Protein AF-A0A256Z7M7-F1 (afdb_monomer_lite)

Secondary structure (DSSP, 8-state):
---------HHHHHHHHHHHHHHHHHHHHHHHHHHH-TTT--HHHHHHHHHHHHHHHHHHHHHHHHHHHHHHHHHHHHHHTTT-

Foldseek 3Di:
DDDPDPPPPVVVVVVVLVVQLVVQLVVVLVVCCVPVNPVPRDSVVSSVCSNVCVVVCVVVVVVVVVVVVVVVVVVVVVVVVVVD

Sequence (84 aa):
MGGMVLAIDLNALIISIIVNIIILSPVLWLSGRAFVGKEKAKFTDAVATIAVGTVVGSVFSVVLFIVIIAALGLLGLSIISLIW

Radius of gyration: 20.19 Å; chains: 1; bounding box: 45×37×58 Å

pLDDT: mean 87.42, std 10.68, range [42.78, 96.12]

Structure (mmCIF, N/CA/C/O backbone):
data_AF-A0A256Z7M7-F1
#
_entry.id   AF-A0A256Z7M7-F1
#
loop_
_atom_site.group_PDB
_atom_site.id
_atom_site.type_symbol
_atom_site.label_atom_id
_atom_site.label_alt_id
_atom_site.label_comp_id
_atom_site.label_asym_id
_atom_site.label_entity_id
_atom_site.label_seq_id
_atom_site.pdbx_PDB_ins_code
_atom_site.Cartn_x
_atom_site.Cartn_y
_atom_site.Cartn_z
_atom_site.occupancy
_atom_site.B_iso_or_equiv
_atom_site.auth_seq_id
_atom_site.auth_comp_id
_atom_site.auth_asym_id
_atom_site.auth_atom_id
_atom_site.pdbx_PDB_model_num
ATOM 1 N N . MET A 1 1 ? 3.016 14.046 -38.301 1.00 42.78 1 MET A N 1
ATOM 2 C CA . MET A 1 1 ? 3.392 13.241 -37.118 1.00 42.78 1 MET A CA 1
ATOM 3 C C . MET A 1 1 ? 2.818 13.929 -35.893 1.00 42.78 1 MET A C 1
ATOM 5 O O . MET A 1 1 ? 3.351 14.950 -35.484 1.00 42.78 1 MET A O 1
ATOM 9 N N . GLY A 1 2 ? 1.677 13.454 -35.386 1.00 46.50 2 GLY A N 1
ATOM 10 C CA . GLY A 1 2 ? 1.120 13.946 -34.126 1.00 46.50 2 GLY A CA 1
ATOM 11 C C . GLY A 1 2 ? 1.911 13.330 -32.982 1.00 46.50 2 GLY A C 1
ATOM 12 O O . GLY A 1 2 ? 1.893 12.113 -32.820 1.00 46.50 2 GLY A O 1
ATOM 13 N N . GLY A 1 3 ? 2.667 14.148 -32.252 1.00 52.88 3 GLY A N 1
ATOM 14 C CA . GLY A 1 3 ? 3.345 13.695 -31.045 1.00 52.88 3 GLY A CA 1
ATOM 15 C C . GLY A 1 3 ? 2.308 13.253 -30.018 1.00 52.88 3 GLY A C 1
ATOM 16 O O . GLY A 1 3 ? 1.359 13.987 -29.748 1.00 52.88 3 GLY A O 1
ATOM 17 N N . MET A 1 4 ? 2.480 12.058 -29.454 1.00 57.19 4 MET A N 1
ATOM 18 C CA . MET A 1 4 ? 1.768 11.658 -28.245 1.00 57.19 4 MET A CA 1
ATOM 19 C C . MET A 1 4 ? 2.187 12.601 -27.118 1.00 57.19 4 MET A C 1
ATOM 21 O O . MET A 1 4 ? 3.224 12.416 -26.483 1.00 57.19 4 MET A O 1
ATOM 25 N N . VAL A 1 5 ? 1.384 13.630 -26.875 1.00 63.56 5 VAL A N 1
ATOM 26 C CA . VAL A 1 5 ? 1.414 14.340 -25.603 1.00 63.56 5 VAL A CA 1
ATOM 27 C C . VAL A 1 5 ? 0.837 13.365 -24.585 1.00 63.56 5 VAL A C 1
ATOM 29 O O . VAL A 1 5 ? -0.344 13.029 -24.653 1.00 63.56 5 VAL A O 1
ATOM 32 N N . LEU A 1 6 ? 1.663 12.880 -23.658 1.00 66.31 6 LEU A N 1
ATOM 33 C CA . LEU A 1 6 ? 1.175 12.230 -22.444 1.00 66.31 6 LEU A CA 1
ATOM 34 C C . LEU A 1 6 ? 0.521 13.314 -21.583 1.00 66.31 6 LEU A C 1
ATOM 36 O O . LEU A 1 6 ? 1.128 13.845 -20.655 1.00 66.31 6 LEU A O 1
ATOM 40 N N . ALA A 1 7 ? -0.696 13.711 -21.949 1.00 67.06 7 ALA A N 1
ATOM 41 C CA . ALA A 1 7 ? -1.503 14.578 -21.118 1.00 67.06 7 ALA A CA 1
ATOM 42 C C . ALA A 1 7 ? -1.816 13.786 -19.847 1.00 67.06 7 ALA A C 1
ATOM 44 O O . ALA A 1 7 ? -2.541 12.793 -19.888 1.00 67.06 7 ALA A O 1
ATOM 45 N N . ILE A 1 8 ? -1.212 14.186 -18.728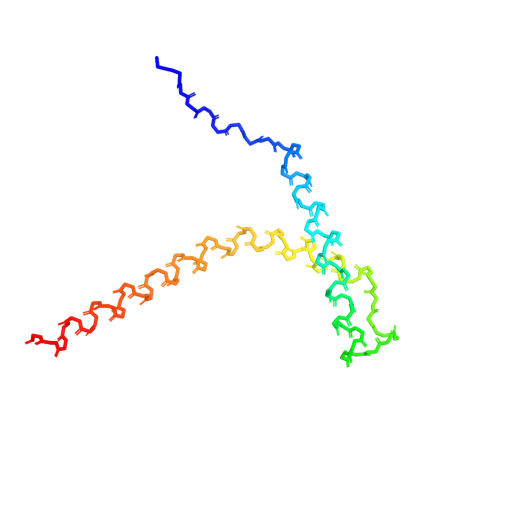 1.00 70.0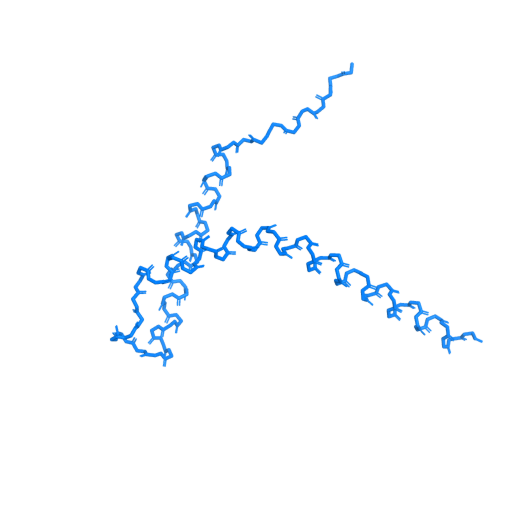6 8 ILE A N 1
ATOM 46 C CA . ILE A 1 8 ? -1.611 13.679 -17.420 1.00 70.06 8 ILE A CA 1
ATOM 47 C C . ILE A 1 8 ? -3.045 14.149 -17.223 1.00 70.06 8 ILE A C 1
ATOM 49 O O . ILE A 1 8 ? -3.295 15.337 -17.035 1.00 70.06 8 ILE A O 1
ATOM 53 N N . ASP A 1 9 ? -3.989 13.220 -17.312 1.00 84.12 9 ASP A N 1
ATOM 54 C CA . ASP A 1 9 ? -5.375 13.497 -16.984 1.00 84.12 9 ASP A CA 1
ATOM 55 C C . ASP A 1 9 ? -5.479 13.595 -15.454 1.00 84.12 9 ASP A C 1
ATOM 57 O O . ASP A 1 9 ? -5.504 12.591 -14.734 1.00 84.12 9 ASP A O 1
ATOM 61 N N . LEU A 1 10 ? -5.469 14.832 -14.945 1.00 83.56 10 LEU A N 1
ATOM 62 C CA . LEU A 1 10 ? -5.561 15.103 -13.510 1.00 83.56 10 LEU A CA 1
ATOM 63 C C . LEU A 1 10 ? -6.858 14.541 -12.914 1.00 83.56 10 LEU A C 1
ATOM 65 O O . LEU A 1 10 ? -6.869 14.158 -11.745 1.00 83.56 10 LEU A O 1
ATOM 69 N N . ASN A 1 11 ? -7.933 14.456 -13.703 1.00 88.12 11 ASN A N 1
ATOM 70 C CA . ASN A 1 11 ? -9.193 13.878 -13.258 1.00 88.12 11 ASN A CA 1
ATOM 71 C C . ASN A 1 11 ? -9.045 12.361 -13.062 1.00 88.12 11 ASN A C 1
ATOM 73 O O . ASN A 1 11 ? -9.385 11.844 -11.997 1.00 88.12 11 ASN A O 1
ATOM 77 N N . ALA A 1 12 ? -8.441 11.654 -14.020 1.00 86.12 12 ALA A N 1
ATOM 78 C CA . ALA A 1 12 ? -8.145 10.226 -13.891 1.00 86.12 12 ALA A CA 1
ATOM 79 C C . ALA A 1 12 ? -7.199 9.921 -12.711 1.00 86.12 12 ALA A C 1
ATOM 81 O O . ALA A 1 12 ? -7.409 8.945 -11.984 1.00 86.12 12 ALA A O 1
ATOM 82 N N . LEU A 1 13 ? -6.191 10.770 -12.476 1.00 84.31 13 LEU A N 1
ATOM 83 C CA . LEU A 1 13 ? -5.276 10.637 -11.337 1.00 84.31 13 LEU A CA 1
ATOM 84 C C . LEU A 1 13 ? -6.009 10.787 -9.996 1.00 84.31 13 LEU A C 1
ATOM 86 O O . LEU A 1 13 ? -5.845 9.950 -9.108 1.00 84.31 13 LEU A O 1
ATOM 90 N N . ILE A 1 14 ? -6.835 11.825 -9.852 1.00 86.69 14 ILE A N 1
ATOM 91 C CA . ILE A 1 14 ? -7.610 12.071 -8.628 1.00 86.69 14 ILE A CA 1
ATOM 92 C C . ILE A 1 14 ? -8.585 10.918 -8.366 1.00 86.69 14 ILE A C 1
ATOM 94 O O . ILE A 1 14 ? -8.654 10.428 -7.238 1.00 86.69 14 ILE A O 1
ATOM 98 N N . ILE A 1 15 ? -9.285 10.434 -9.398 1.00 90.69 15 ILE A N 1
ATOM 99 C CA . ILE A 1 15 ? -10.180 9.273 -9.287 1.00 90.69 15 ILE A CA 1
ATOM 100 C C . ILE A 1 15 ? -9.407 8.049 -8.783 1.00 90.69 15 ILE A C 1
ATOM 102 O O . ILE A 1 15 ? -9.847 7.395 -7.839 1.00 90.69 15 ILE A O 1
ATOM 106 N N . SER A 1 16 ? -8.236 7.766 -9.356 1.00 86.62 16 SER A N 1
ATOM 107 C CA . SER A 1 16 ? -7.396 6.634 -8.946 1.00 86.62 16 SER A CA 1
ATOM 108 C C . SER A 1 16 ? -6.960 6.721 -7.477 1.00 86.62 16 SER A C 1
ATOM 110 O O . SER A 1 16 ? -7.028 5.727 -6.747 1.00 86.62 16 SER A O 1
ATOM 112 N N . ILE A 1 17 ? -6.564 7.909 -7.008 1.00 86.69 17 ILE A N 1
ATOM 113 C CA . ILE A 1 17 ? -6.181 8.130 -5.605 1.00 86.69 17 ILE A CA 1
ATOM 114 C C . ILE A 1 17 ? -7.382 7.899 -4.679 1.00 86.69 17 ILE A C 1
ATOM 116 O O . ILE A 1 17 ? -7.264 7.175 -3.689 1.00 86.69 17 ILE A O 1
ATOM 120 N N . ILE A 1 18 ? -8.548 8.464 -5.007 1.00 90.94 18 ILE A N 1
ATOM 121 C CA . ILE A 1 18 ? -9.765 8.314 -4.197 1.00 90.94 18 ILE A CA 1
ATOM 122 C C . ILE A 1 18 ? -10.197 6.846 -4.127 1.00 90.94 18 ILE A C 1
ATOM 124 O O . ILE A 1 18 ? -10.484 6.346 -3.039 1.00 90.94 18 ILE A O 1
ATOM 128 N N . VAL A 1 19 ? -10.205 6.136 -5.258 1.00 92.44 19 VAL A N 1
ATOM 129 C CA . VAL A 1 19 ? -10.566 4.711 -5.310 1.00 92.44 19 VAL A CA 1
ATOM 130 C C . VAL A 1 19 ? -9.612 3.874 -4.454 1.00 92.44 19 VAL A C 1
ATOM 132 O O . VAL A 1 19 ? -10.074 3.042 -3.673 1.00 92.44 19 VAL A O 1
ATOM 135 N N . ASN A 1 20 ? -8.301 4.129 -4.523 1.00 90.12 20 ASN A N 1
ATOM 136 C CA . ASN A 1 20 ? -7.324 3.442 -3.674 1.00 90.12 20 ASN A CA 1
ATOM 137 C C . ASN A 1 20 ? -7.569 3.691 -2.184 1.00 90.12 20 ASN A C 1
ATOM 139 O O . ASN A 1 20 ? -7.535 2.746 -1.399 1.00 90.12 20 ASN A O 1
ATOM 143 N N . ILE A 1 21 ? -7.868 4.930 -1.785 1.00 91.56 21 ILE A N 1
ATOM 144 C CA . ILE A 1 21 ? -8.209 5.251 -0.393 1.00 91.56 21 ILE A CA 1
ATOM 145 C C . ILE A 1 21 ? -9.467 4.484 0.033 1.00 91.56 21 ILE A C 1
ATOM 147 O O . ILE A 1 21 ? -9.450 3.787 1.044 1.00 91.56 21 ILE A O 1
ATOM 151 N N . ILE A 1 22 ? -10.542 4.531 -0.756 1.00 94.00 22 ILE A N 1
ATOM 152 C CA . ILE A 1 22 ? -11.809 3.866 -0.413 1.00 94.00 22 ILE A CA 1
ATOM 153 C C . ILE A 1 22 ? -11.637 2.348 -0.272 1.00 94.00 22 ILE A C 1
ATOM 155 O O . ILE A 1 22 ? -12.241 1.757 0.620 1.00 94.00 22 ILE A O 1
ATOM 159 N N . ILE A 1 23 ? -10.821 1.715 -1.119 1.00 93.81 23 ILE A N 1
ATOM 160 C CA . ILE A 1 23 ? -10.618 0.260 -1.089 1.00 93.81 23 ILE A CA 1
ATOM 161 C C . ILE A 1 23 ? -9.638 -0.145 0.017 1.00 93.81 23 ILE A C 1
ATOM 163 O O . ILE A 1 23 ? -9.914 -1.076 0.774 1.00 93.81 23 ILE A O 1
ATOM 167 N N . LEU A 1 24 ? -8.496 0.533 0.136 1.00 93.94 24 LEU A N 1
ATOM 168 C CA . LEU A 1 24 ? -7.423 0.111 1.039 1.00 93.94 24 LEU A CA 1
ATOM 169 C C . LEU A 1 24 ? -7.655 0.556 2.483 1.00 93.94 24 LEU A C 1
ATOM 171 O O . LEU A 1 24 ? -7.262 -0.160 3.404 1.00 93.94 24 LEU A O 1
ATOM 175 N N . SER A 1 25 ? -8.302 1.701 2.722 1.00 94.62 25 SER A N 1
ATOM 176 C CA . SER A 1 25 ? -8.509 2.201 4.087 1.00 94.62 25 SER A CA 1
ATOM 177 C C . SER A 1 25 ? -9.354 1.266 4.962 1.00 94.62 25 SER A C 1
ATOM 179 O O . SER A 1 25 ? -8.946 1.029 6.099 1.00 94.62 25 SER A O 1
ATOM 181 N N . PRO A 1 26 ? -10.470 0.668 4.495 1.00 94.31 26 PRO A N 1
ATOM 182 C CA . PRO A 1 26 ? -11.208 -0.329 5.269 1.00 94.31 26 PRO A CA 1
ATOM 183 C C . PRO A 1 26 ? -10.384 -1.586 5.546 1.00 94.31 26 PRO A C 1
ATOM 185 O O . PRO A 1 26 ? -10.426 -2.099 6.661 1.00 94.31 26 PRO A O 1
ATOM 188 N N . VAL A 1 27 ? -9.604 -2.054 4.567 1.00 95.00 27 VAL A N 1
ATOM 189 C CA . VAL A 1 27 ? -8.730 -3.228 4.721 1.00 95.00 27 VAL A CA 1
ATOM 190 C C . VAL A 1 27 ? -7.681 -2.970 5.803 1.00 95.00 27 VAL A C 1
ATOM 192 O O . VAL A 1 27 ? -7.525 -3.772 6.726 1.00 95.00 27 VAL A O 1
ATOM 195 N N . LEU A 1 28 ? -7.011 -1.817 5.743 1.00 93.81 28 LEU A N 1
ATOM 196 C CA . LEU A 1 28 ? -5.987 -1.441 6.714 1.00 93.81 28 LEU A CA 1
ATOM 197 C C . LEU A 1 28 ? -6.589 -1.189 8.104 1.00 93.81 28 LEU A C 1
ATOM 199 O O . LEU A 1 28 ? -6.019 -1.597 9.114 1.00 93.81 28 LEU A O 1
ATOM 203 N N . TRP A 1 29 ? -7.766 -0.565 8.168 1.00 95.06 29 TRP A N 1
ATOM 204 C CA . TRP A 1 29 ? -8.467 -0.308 9.424 1.00 95.06 29 TRP A CA 1
ATOM 205 C C . TRP A 1 29 ? -8.946 -1.592 10.103 1.00 95.06 29 TRP A C 1
ATOM 207 O O . TRP A 1 29 ? -8.796 -1.733 11.319 1.00 95.06 29 TRP A O 1
ATOM 217 N N . LEU A 1 30 ? -9.502 -2.536 9.338 1.00 94.88 30 LEU A N 1
ATOM 218 C CA . LEU A 1 30 ? -9.902 -3.845 9.853 1.00 94.88 30 LEU A CA 1
ATOM 219 C C . LEU A 1 30 ? -8.690 -4.638 10.339 1.00 94.88 30 LEU A C 1
ATOM 221 O O . LEU A 1 30 ? -8.748 -5.202 11.430 1.00 94.88 30 LEU A O 1
ATOM 225 N N . SER A 1 31 ? -7.586 -4.611 9.587 1.00 93.75 31 SER A N 1
ATOM 226 C CA . SER A 1 31 ? -6.313 -5.199 10.013 1.00 93.75 31 SER A CA 1
ATOM 227 C C . SER A 1 31 ? -5.848 -4.591 11.341 1.00 93.75 31 SER A C 1
ATOM 229 O O . SER A 1 31 ? -5.681 -5.306 12.327 1.00 93.75 31 SER A O 1
ATOM 231 N N . GLY A 1 32 ? -5.772 -3.260 11.436 1.00 91.44 32 GLY A N 1
ATOM 232 C CA . GLY A 1 32 ? -5.405 -2.575 12.676 1.00 91.44 32 GLY A CA 1
ATOM 233 C C . GLY A 1 32 ? -6.327 -2.938 13.844 1.00 91.44 32 GLY A C 1
ATOM 234 O O . GLY A 1 32 ? -5.855 -3.238 14.940 1.00 91.44 32 GLY A O 1
ATOM 235 N N . ARG A 1 33 ? -7.643 -3.001 13.617 1.00 93.31 33 ARG A N 1
ATOM 236 C CA . ARG A 1 33 ? -8.599 -3.429 14.649 1.00 93.31 33 ARG A CA 1
ATOM 237 C C . ARG A 1 33 ? -8.399 -4.869 15.101 1.00 93.31 33 ARG A C 1
ATOM 239 O O . ARG A 1 33 ? -8.652 -5.137 16.274 1.00 93.31 33 ARG A O 1
ATOM 246 N N . ALA A 1 34 ? -7.965 -5.763 14.219 1.00 93.94 34 ALA A N 1
ATOM 247 C CA . ALA A 1 34 ? -7.671 -7.144 14.577 1.00 93.94 34 ALA A CA 1
ATOM 248 C C . ALA A 1 34 ? -6.435 -7.258 15.488 1.00 93.94 34 ALA A C 1
ATOM 250 O O . ALA A 1 34 ? -6.437 -8.087 16.393 1.00 93.94 34 ALA A O 1
ATOM 251 N N . PHE A 1 35 ? -5.418 -6.409 15.300 1.00 93.12 35 PHE A N 1
ATOM 252 C CA . PHE A 1 35 ? -4.171 -6.473 16.077 1.00 93.12 35 PHE A CA 1
ATOM 253 C C . PHE A 1 35 ? -4.186 -5.649 17.370 1.00 93.12 35 PHE A C 1
ATOM 255 O O . PHE A 1 35 ? -3.774 -6.145 18.415 1.00 93.12 35 PHE A O 1
ATOM 262 N N . VAL A 1 36 ? -4.636 -4.391 17.320 1.00 92.50 36 VAL A N 1
ATOM 263 C CA . VAL A 1 36 ? -4.566 -3.457 18.467 1.00 92.50 36 VAL A CA 1
ATOM 264 C C . VAL A 1 36 ? -5.929 -3.149 19.096 1.00 92.50 36 VAL A C 1
ATOM 266 O O . VAL A 1 36 ? -6.008 -2.428 20.090 1.00 92.50 36 VAL A O 1
ATOM 269 N N . GLY A 1 37 ? -7.012 -3.696 18.538 1.00 91.44 37 GLY A N 1
ATOM 270 C CA . GLY A 1 37 ? -8.365 -3.540 19.065 1.00 91.44 37 GLY A CA 1
ATOM 271 C C . GLY A 1 37 ? -9.068 -2.239 18.659 1.00 91.44 37 GLY A C 1
ATOM 272 O O . GLY A 1 37 ? -8.495 -1.308 18.085 1.00 91.44 37 GLY A O 1
ATOM 273 N N . LYS A 1 38 ? -10.372 -2.172 18.962 1.00 85.69 38 LYS A N 1
ATOM 274 C CA . LYS A 1 38 ? -11.260 -1.063 18.562 1.00 85.69 38 LYS A CA 1
ATOM 275 C C . LYS A 1 38 ? -10.912 0.281 19.203 1.00 85.69 38 LYS A C 1
ATOM 277 O O . LYS A 1 38 ? -11.235 1.308 18.614 1.00 85.69 38 LYS A O 1
ATOM 282 N N . GLU A 1 39 ? -10.302 0.260 20.385 1.00 86.69 39 GLU A N 1
ATOM 283 C CA . GLU A 1 39 ? -9.986 1.457 21.176 1.00 86.69 39 GLU A CA 1
ATOM 284 C C . GLU A 1 39 ? -8.810 2.252 20.600 1.00 86.69 39 GLU A C 1
ATOM 286 O O . GLU A 1 39 ? -8.752 3.473 20.743 1.00 86.69 39 GLU A O 1
ATOM 291 N N . LYS A 1 40 ? -7.880 1.564 19.928 1.00 85.94 40 LYS A N 1
ATOM 292 C CA . LYS A 1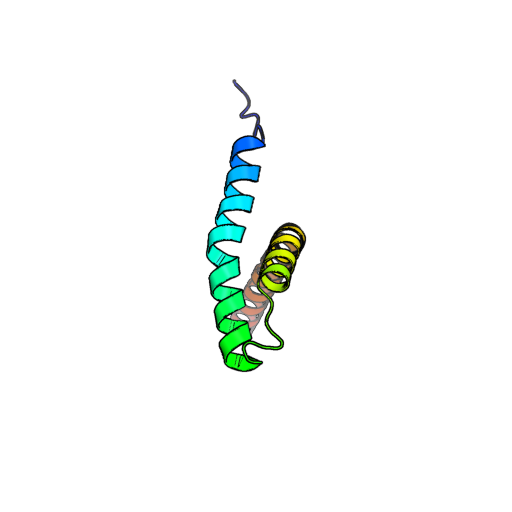 40 ? -6.661 2.159 19.367 1.00 85.94 40 LYS A CA 1
ATOM 293 C C . LYS A 1 40 ? -6.775 2.398 17.859 1.00 85.94 40 LYS A C 1
ATOM 295 O O . LYS A 1 40 ? -6.339 3.440 17.381 1.00 85.94 40 LYS A O 1
ATOM 300 N N . ALA A 1 41 ? -7.400 1.484 17.112 1.00 89.38 41 ALA A N 1
ATOM 301 C CA . ALA A 1 41 ? -7.496 1.581 15.654 1.00 89.38 41 ALA A CA 1
ATOM 302 C C . ALA A 1 41 ? -8.652 2.492 15.191 1.00 89.38 41 ALA A C 1
ATOM 304 O O . ALA A 1 41 ? -9.815 2.072 15.062 1.00 89.38 41 ALA A O 1
ATOM 305 N N . LYS A 1 42 ? -8.316 3.756 14.903 1.00 93.69 42 LYS A N 1
ATOM 306 C CA . LYS A 1 42 ? -9.225 4.765 14.335 1.00 93.69 42 LYS A CA 1
ATOM 307 C C . LYS A 1 42 ? -9.241 4.693 12.805 1.00 93.69 42 LYS A C 1
ATOM 309 O O . LYS A 1 42 ? -8.199 4.553 12.176 1.00 93.69 42 LYS A O 1
ATOM 314 N N . PHE A 1 43 ? -10.419 4.841 12.196 1.00 91.38 43 PHE A N 1
ATOM 315 C CA . PHE A 1 43 ? -10.557 4.811 10.732 1.00 91.38 43 PHE A CA 1
ATOM 316 C C . PHE A 1 43 ? -9.828 5.980 10.060 1.00 91.38 43 PHE A C 1
ATOM 318 O O . PHE A 1 43 ? -9.153 5.796 9.055 1.00 91.38 43 PHE A O 1
ATOM 325 N N . THR A 1 44 ? -9.889 7.168 10.665 1.00 91.81 44 THR A N 1
ATOM 326 C CA . THR A 1 44 ? -9.187 8.364 10.179 1.00 91.81 44 THR A CA 1
ATOM 327 C C . THR A 1 44 ? -7.677 8.154 10.072 1.00 91.81 44 THR A C 1
ATOM 329 O O . THR A 1 44 ? -7.062 8.656 9.138 1.00 91.81 44 THR A O 1
ATOM 332 N N . ASP A 1 45 ? -7.091 7.379 10.987 1.00 92.19 45 ASP A N 1
ATOM 333 C CA . ASP A 1 45 ? -5.656 7.083 10.993 1.00 92.19 45 ASP A CA 1
ATOM 334 C C . ASP A 1 45 ? -5.271 6.149 9.831 1.00 92.19 45 ASP A C 1
ATOM 336 O O . ASP A 1 45 ? -4.280 6.366 9.136 1.00 92.19 45 ASP A O 1
ATOM 340 N N . ALA A 1 46 ? -6.130 5.169 9.523 1.00 92.69 46 ALA A N 1
ATOM 341 C CA . ALA A 1 46 ? -5.972 4.312 8.349 1.00 92.69 46 ALA A CA 1
ATOM 342 C C . ALA A 1 46 ? -6.103 5.102 7.035 1.00 92.69 46 ALA A C 1
ATOM 344 O O . ALA A 1 46 ? -5.308 4.905 6.118 1.00 92.69 46 ALA A O 1
ATOM 345 N N . VAL A 1 47 ? -7.063 6.028 6.945 1.00 93.88 47 VAL A N 1
ATOM 346 C CA . VAL A 1 47 ? -7.222 6.910 5.774 1.00 93.88 47 VAL A CA 1
ATOM 347 C C . VAL A 1 47 ? -5.993 7.801 5.584 1.00 93.88 47 VAL A C 1
ATOM 349 O O . VAL A 1 47 ? -5.454 7.859 4.480 1.00 93.88 47 VAL A O 1
ATOM 352 N N . ALA A 1 48 ? -5.509 8.444 6.651 1.00 92.56 48 ALA A N 1
ATOM 353 C CA . ALA A 1 48 ? -4.309 9.279 6.600 1.00 92.56 48 ALA A CA 1
ATOM 354 C C . ALA A 1 48 ? -3.072 8.471 6.176 1.00 92.56 48 ALA A C 1
ATOM 356 O O . ALA A 1 48 ? -2.318 8.904 5.304 1.00 92.56 48 ALA A O 1
ATOM 357 N N . THR A 1 49 ? -2.910 7.266 6.728 1.00 92.75 49 THR A N 1
ATOM 358 C CA . THR A 1 49 ? -1.815 6.350 6.379 1.00 92.75 49 THR A CA 1
ATOM 359 C C . THR A 1 49 ? -1.853 5.958 4.904 1.00 92.75 49 THR A C 1
ATOM 361 O O . THR A 1 49 ? -0.823 6.019 4.239 1.00 92.75 49 THR A O 1
ATOM 364 N N . ILE A 1 50 ? -3.019 5.600 4.357 1.00 93.50 50 ILE A N 1
ATOM 365 C CA . ILE A 1 50 ? -3.138 5.265 2.930 1.00 93.50 50 ILE A CA 1
ATOM 366 C C . ILE A 1 50 ? -2.886 6.493 2.051 1.00 93.50 50 ILE A C 1
ATOM 368 O O . ILE A 1 50 ? -2.201 6.372 1.038 1.00 93.50 50 ILE A O 1
ATOM 372 N N . ALA A 1 51 ? -3.385 7.672 2.427 1.00 90.19 51 ALA A N 1
ATOM 373 C CA . ALA A 1 51 ? -3.156 8.897 1.665 1.00 90.19 51 ALA A CA 1
ATOM 374 C C . ALA A 1 51 ? -1.656 9.235 1.586 1.00 90.19 51 ALA A C 1
ATOM 376 O O . ALA A 1 51 ? -1.114 9.395 0.491 1.00 90.19 51 ALA A O 1
ATOM 377 N N . VAL A 1 52 ? -0.962 9.257 2.730 1.00 91.19 52 VAL A N 1
ATOM 378 C CA . VAL A 1 52 ? 0.490 9.491 2.784 1.00 91.19 52 VAL A CA 1
ATOM 379 C C . VAL A 1 52 ? 1.243 8.369 2.072 1.00 91.19 52 VAL A C 1
ATOM 381 O O . VAL A 1 52 ? 2.116 8.645 1.255 1.00 91.19 52 VAL A O 1
ATOM 384 N N . GLY A 1 53 ? 0.880 7.111 2.318 1.00 90.12 53 GLY A N 1
ATOM 385 C CA . GLY A 1 53 ? 1.502 5.943 1.700 1.00 90.12 53 GLY A CA 1
ATOM 386 C C . GLY A 1 53 ? 1.346 5.904 0.180 1.00 90.12 53 GLY A C 1
ATOM 387 O O . GLY A 1 53 ? 2.273 5.490 -0.505 1.00 90.12 53 GLY A O 1
ATOM 388 N N . THR A 1 54 ? 0.234 6.396 -0.368 1.00 87.94 54 THR A N 1
ATOM 389 C CA . THR A 1 54 ? 0.024 6.499 -1.823 1.00 87.94 54 THR A CA 1
ATOM 390 C C . THR A 1 54 ? 0.941 7.559 -2.433 1.00 87.94 54 THR A C 1
ATOM 392 O O . THR A 1 54 ? 1.581 7.312 -3.456 1.00 87.94 54 THR A O 1
ATOM 395 N N . VAL A 1 55 ? 1.074 8.718 -1.779 1.00 84.81 55 VAL A N 1
ATOM 396 C CA . VAL A 1 55 ? 1.975 9.791 -2.229 1.00 84.81 55 VAL A CA 1
ATOM 397 C C . VAL A 1 55 ? 3.436 9.352 -2.117 1.00 84.81 55 VAL A C 1
ATOM 399 O O . VAL A 1 55 ? 4.173 9.410 -3.098 1.00 84.81 55 VAL A O 1
ATOM 402 N N . VAL A 1 56 ? 3.856 8.846 -0.958 1.00 87.88 56 VAL A N 1
ATOM 403 C CA . VAL A 1 56 ? 5.229 8.369 -0.729 1.00 87.88 56 VAL A CA 1
ATOM 404 C C . VAL A 1 56 ? 5.543 7.172 -1.624 1.00 87.88 56 VAL A C 1
ATOM 406 O O . VAL A 1 56 ? 6.591 7.137 -2.264 1.00 87.88 56 VAL A O 1
ATOM 409 N N . GLY A 1 57 ? 4.617 6.223 -1.736 1.00 86.44 57 GLY A N 1
ATOM 410 C CA . GLY A 1 57 ? 4.739 5.048 -2.592 1.00 86.44 57 GLY A CA 1
ATOM 411 C C . GLY A 1 57 ? 4.935 5.409 -4.060 1.00 86.44 57 GLY A C 1
ATOM 412 O O . GLY A 1 57 ? 5.747 4.772 -4.721 1.00 86.44 57 GLY A O 1
ATOM 413 N N . SER A 1 58 ? 4.293 6.470 -4.560 1.00 81.38 58 SER A N 1
ATOM 414 C CA . SER A 1 58 ? 4.507 6.927 -5.941 1.00 81.38 58 SER A CA 1
ATOM 415 C C . SER A 1 58 ? 5.962 7.335 -6.218 1.00 81.38 58 SER A C 1
ATOM 417 O O . S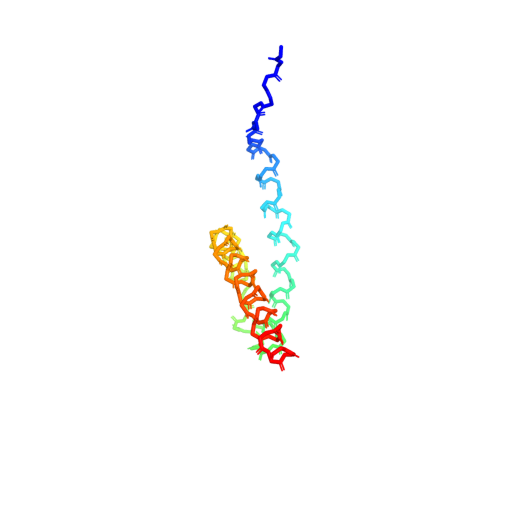ER A 1 58 ? 6.484 7.064 -7.298 1.00 81.38 58 SER A O 1
ATOM 419 N N . VAL A 1 59 ? 6.653 7.892 -5.218 1.00 82.12 59 VAL A N 1
ATOM 420 C CA . VAL A 1 59 ? 8.072 8.270 -5.301 1.00 82.12 59 VAL A CA 1
ATOM 421 C C . VAL A 1 59 ? 8.979 7.056 -5.073 1.00 82.12 59 VAL A C 1
ATOM 423 O O . VAL A 1 59 ? 9.917 6.818 -5.834 1.00 82.12 59 VAL A O 1
ATOM 426 N N . PHE A 1 60 ? 8.686 6.249 -4.051 1.00 85.69 60 PHE A N 1
ATOM 427 C CA . PHE A 1 60 ? 9.495 5.080 -3.688 1.00 85.69 60 PHE A CA 1
ATOM 428 C C . PHE A 1 60 ? 9.385 3.927 -4.689 1.00 85.69 60 PHE A C 1
ATOM 430 O O . PHE A 1 60 ? 10.334 3.155 -4.825 1.00 85.69 60 PHE A O 1
ATOM 437 N N . SER A 1 61 ? 8.273 3.815 -5.420 1.00 83.38 61 SER A N 1
ATOM 438 C CA . SER A 1 61 ? 8.056 2.744 -6.395 1.00 83.38 61 SER A CA 1
ATOM 439 C C . SER A 1 61 ? 9.138 2.735 -7.470 1.00 83.38 61 SER A C 1
ATOM 441 O O . SER A 1 61 ? 9.619 1.665 -7.824 1.00 83.38 61 SER A O 1
ATOM 443 N N . VAL A 1 62 ? 9.557 3.902 -7.969 1.00 82.62 62 VAL A N 1
ATOM 444 C CA . VAL A 1 62 ? 10.591 3.994 -9.013 1.00 82.62 62 VAL A CA 1
ATOM 445 C C . VAL A 1 62 ? 11.936 3.499 -8.483 1.00 82.62 62 VAL A C 1
ATOM 447 O O . VAL A 1 62 ? 12.605 2.695 -9.129 1.00 82.62 62 VAL A O 1
ATOM 450 N N . VAL A 1 63 ? 12.303 3.931 -7.276 1.00 85.06 63 VAL A N 1
ATOM 451 C CA . VAL A 1 63 ? 13.568 3.548 -6.636 1.0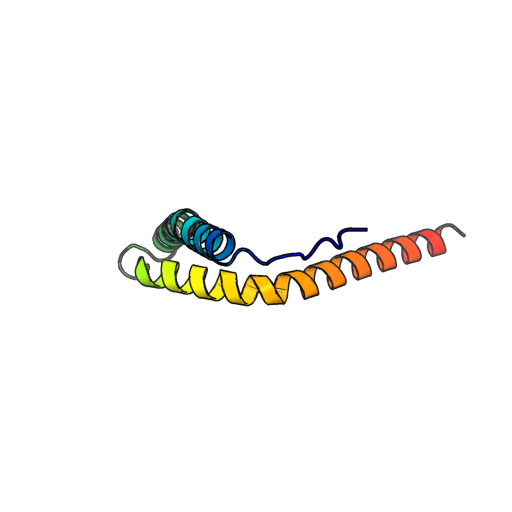0 85.06 63 VAL A CA 1
ATOM 452 C C . VAL A 1 63 ? 13.599 2.047 -6.357 1.00 85.06 63 VAL A C 1
ATOM 454 O O . VAL A 1 63 ? 14.571 1.381 -6.707 1.00 85.06 63 VAL A O 1
ATOM 457 N N . LEU A 1 64 ? 12.523 1.490 -5.792 1.00 85.00 64 LEU A N 1
ATOM 458 C CA . LEU A 1 64 ? 12.434 0.056 -5.512 1.00 85.00 64 LEU A CA 1
ATOM 459 C C . LEU A 1 64 ? 12.495 -0.785 -6.789 1.00 85.00 64 LEU A C 1
ATOM 461 O O . LEU A 1 64 ? 13.180 -1.805 -6.805 1.00 85.00 64 LEU A O 1
ATOM 465 N N . PHE A 1 65 ? 11.843 -0.354 -7.871 1.00 87.81 65 PHE A N 1
ATOM 466 C CA . PHE A 1 65 ? 11.875 -1.090 -9.136 1.00 87.81 65 PHE A CA 1
ATOM 467 C C . PHE A 1 65 ? 13.284 -1.138 -9.736 1.00 87.81 65 PHE A C 1
ATOM 469 O O . PHE A 1 65 ? 13.741 -2.202 -10.155 1.00 87.81 65 PHE A O 1
ATOM 476 N N . ILE A 1 66 ? 14.001 -0.009 -9.720 1.00 90.25 66 ILE A N 1
ATOM 477 C CA . ILE A 1 66 ? 15.391 0.068 -10.190 1.00 90.25 66 ILE A CA 1
ATOM 478 C C . ILE A 1 66 ? 16.285 -0.855 -9.359 1.00 90.25 66 ILE A C 1
ATOM 480 O O . ILE A 1 66 ? 17.061 -1.625 -9.923 1.00 90.25 66 ILE A O 1
ATOM 484 N N . VAL A 1 67 ? 16.156 -0.810 -8.030 1.00 91.38 67 VAL A N 1
ATOM 485 C CA . VAL A 1 67 ? 16.964 -1.637 -7.123 1.00 91.38 67 VAL A CA 1
ATOM 486 C C . VAL A 1 67 ? 16.699 -3.125 -7.346 1.00 91.38 67 VAL A C 1
ATOM 488 O O . VAL A 1 67 ? 17.652 -3.896 -7.430 1.00 91.38 67 VAL A O 1
ATOM 491 N N . ILE A 1 68 ? 15.436 -3.540 -7.492 1.00 94.06 68 ILE A N 1
ATOM 492 C CA . ILE A 1 68 ? 15.082 -4.947 -7.732 1.00 94.06 68 ILE A CA 1
ATOM 493 C C . ILE A 1 68 ? 15.658 -5.430 -9.067 1.00 94.06 68 ILE A C 1
ATOM 495 O O . ILE A 1 68 ? 16.286 -6.487 -9.109 1.00 94.06 68 ILE A O 1
ATOM 499 N N . ILE A 1 69 ? 15.498 -4.660 -10.148 1.00 94.75 69 ILE A N 1
ATOM 500 C CA . ILE A 1 69 ? 16.039 -5.034 -11.464 1.00 94.75 69 ILE A CA 1
ATOM 501 C C . ILE A 1 69 ? 17.567 -5.118 -11.417 1.00 94.75 69 ILE A C 1
ATOM 503 O O . ILE A 1 69 ? 18.140 -6.091 -11.906 1.00 94.75 69 ILE A O 1
ATOM 507 N N . ALA A 1 70 ? 18.229 -4.134 -10.805 1.00 94.44 70 ALA A N 1
ATOM 508 C CA . ALA A 1 70 ? 19.681 -4.129 -10.664 1.00 94.44 70 ALA A CA 1
ATOM 509 C C . ALA A 1 70 ? 20.177 -5.334 -9.849 1.00 94.44 70 ALA A C 1
ATOM 511 O O . ALA A 1 70 ? 21.134 -5.994 -10.255 1.00 94.44 70 ALA A O 1
ATOM 512 N N . ALA A 1 71 ? 19.503 -5.661 -8.743 1.00 96.00 71 ALA A N 1
ATOM 513 C CA . ALA A 1 71 ? 19.831 -6.820 -7.920 1.00 96.00 71 ALA A CA 1
ATOM 514 C C . ALA A 1 71 ? 19.673 -8.133 -8.702 1.00 96.00 71 ALA A C 1
ATOM 516 O O . ALA A 1 71 ? 20.586 -8.955 -8.701 1.00 96.00 71 ALA A O 1
ATOM 517 N N . LEU A 1 72 ? 18.562 -8.317 -9.420 1.00 96.12 72 LEU A N 1
ATOM 518 C CA . LEU A 1 72 ? 18.338 -9.509 -10.246 1.00 96.12 72 LEU A CA 1
ATOM 519 C C . LEU A 1 72 ? 19.360 -9.627 -11.386 1.00 96.12 72 LEU A C 1
ATOM 521 O O . LEU A 1 72 ? 19.868 -10.719 -11.640 1.00 96.12 72 LEU A O 1
ATOM 525 N N . GLY A 1 73 ? 19.700 -8.514 -12.039 1.00 95.50 73 GLY A N 1
ATOM 526 C CA . GLY A 1 73 ? 20.729 -8.477 -13.078 1.00 95.50 73 GLY A CA 1
ATOM 527 C C . GLY A 1 73 ? 22.110 -8.862 -12.545 1.00 95.50 73 GLY A C 1
ATOM 528 O O . GLY A 1 73 ? 22.797 -9.685 -13.152 1.00 95.50 73 GLY A O 1
ATOM 529 N N . LEU A 1 74 ? 22.493 -8.330 -11.380 1.00 95.56 74 LEU A N 1
ATOM 530 C CA . LEU A 1 74 ? 23.754 -8.669 -10.718 1.00 95.56 74 LEU A CA 1
ATOM 531 C C . LEU A 1 74 ? 23.805 -10.146 -10.307 1.00 95.56 74 LEU A C 1
ATOM 533 O O . LEU A 1 74 ? 24.824 -10.803 -10.513 1.00 95.56 74 LEU A O 1
ATOM 537 N N . LEU A 1 75 ? 22.708 -10.680 -9.767 1.00 95.50 75 LEU A N 1
ATOM 538 C CA . LEU A 1 75 ? 22.610 -12.100 -9.427 1.00 95.50 75 LEU A CA 1
ATOM 539 C C . LEU A 1 75 ? 22.764 -12.984 -10.671 1.00 95.50 75 LEU A C 1
ATOM 541 O O . LEU A 1 75 ? 23.532 -13.9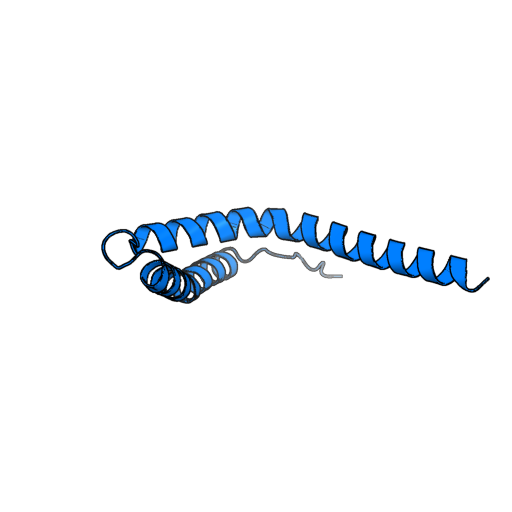41 -10.643 1.00 95.50 75 LEU A O 1
ATOM 545 N N . GLY A 1 76 ? 22.098 -12.642 -11.777 1.00 93.69 76 GLY A N 1
ATOM 546 C CA . GLY A 1 76 ? 22.236 -13.364 -13.044 1.00 93.69 76 GLY A CA 1
ATOM 547 C C . GLY A 1 76 ? 23.672 -13.366 -13.577 1.00 93.69 76 GLY A C 1
ATOM 548 O O . GLY A 1 76 ? 24.187 -14.418 -13.956 1.00 93.69 76 GLY A O 1
ATOM 549 N N . LEU A 1 77 ? 24.346 -12.211 -13.541 1.00 93.75 77 LEU A N 1
ATOM 550 C CA . LEU A 1 77 ? 25.761 -12.084 -13.909 1.00 93.75 77 LEU A CA 1
ATOM 551 C C . LEU A 1 77 ? 26.664 -12.943 -13.017 1.00 93.75 77 LEU A C 1
ATOM 553 O O . LEU A 1 77 ? 27.519 -13.662 -13.531 1.00 93.75 77 LEU A O 1
ATOM 557 N N . SER A 1 78 ? 26.438 -12.915 -11.699 1.00 93.06 78 SER A N 1
ATOM 558 C CA . SER A 1 78 ? 27.196 -13.728 -10.745 1.00 93.06 78 SER A CA 1
ATOM 559 C C . SER A 1 78 ? 27.032 -15.226 -11.002 1.00 93.06 78 SER A C 1
ATOM 561 O O . SER A 1 78 ? 27.988 -15.972 -10.818 1.00 93.06 78 SER A O 1
ATOM 563 N N . ILE A 1 79 ? 25.849 -15.682 -11.418 1.00 94.44 79 ILE A N 1
ATOM 564 C CA . ILE A 1 79 ? 25.614 -17.095 -11.744 1.00 94.44 79 ILE A CA 1
ATOM 565 C C . ILE A 1 79 ? 26.344 -17.472 -13.038 1.00 94.44 79 ILE A C 1
ATOM 567 O O . ILE A 1 79 ? 26.978 -18.523 -13.088 1.00 94.44 79 ILE A O 1
ATOM 571 N N . ILE A 1 80 ? 26.313 -16.613 -14.065 1.00 94.62 80 ILE A N 1
ATOM 572 C CA . ILE A 1 80 ? 27.022 -16.862 -15.331 1.00 94.62 80 ILE A CA 1
ATOM 573 C C . ILE A 1 80 ? 28.533 -17.021 -15.104 1.00 94.62 80 ILE A C 1
ATOM 575 O O . ILE A 1 80 ? 29.143 -17.921 -15.676 1.00 94.62 80 ILE A O 1
ATOM 579 N N . SER A 1 81 ? 29.124 -16.201 -14.229 1.00 89.81 81 SER A N 1
ATOM 580 C CA . SER A 1 81 ? 30.559 -16.246 -13.913 1.00 89.81 81 SER A CA 1
ATOM 581 C C . SER A 1 81 ? 30.987 -17.453 -13.074 1.00 89.81 81 SER A C 1
ATOM 583 O O . SER A 1 81 ? 32.170 -17.608 -12.814 1.00 89.81 81 SER A O 1
ATOM 585 N N . LEU A 1 82 ? 30.039 -18.264 -12.591 1.00 90.81 82 LEU A N 1
ATOM 586 C CA . LEU A 1 82 ? 30.323 -19.516 -11.880 1.00 90.81 82 LEU A CA 1
ATOM 587 C C . LEU A 1 82 ? 30.276 -20.740 -12.807 1.00 90.81 82 LEU A C 1
ATOM 589 O O . LEU A 1 82 ? 30.665 -21.829 -12.393 1.00 90.81 82 LEU A O 1
ATOM 593 N N . ILE A 1 83 ? 29.746 -20.585 -14.026 1.00 92.31 83 ILE A N 1
ATOM 594 C CA . ILE A 1 83 ? 29.577 -21.669 -15.007 1.00 92.31 83 ILE A CA 1
ATOM 595 C C . ILE A 1 83 ? 30.793 -21.779 -15.941 1.00 92.31 83 ILE A C 1
ATOM 597 O O . ILE A 1 83 ? 31.071 -22.865 -16.450 1.00 92.31 83 ILE A O 1
ATOM 601 N N . TRP A 1 84 ? 31.497 -20.670 -16.164 1.00 76.56 84 TRP A N 1
ATOM 602 C CA . TRP A 1 84 ? 32.747 -20.572 -16.923 1.00 76.56 84 TRP A CA 1
ATOM 603 C C . TRP A 1 84 ? 33.909 -20.296 -15.973 1.00 76.56 84 TRP A C 1
ATOM 605 O O . TRP A 1 84 ? 35.001 -20.855 -16.213 1.00 76.56 84 TRP A O 1
#